Protein AF-A0A920MAQ3-F1 (afdb_monomer)

Secondary structure (DSSP, 8-state):
-GGGHHHHHHHHHHHHHTT---HHHHHHHHHHHHHH-SS-THHHHHHHHHHHH---EE-TT-SSEE-----

Sequence (71 aa):
MNKNRASISNVLQITTKYNIPTPVLSASLNWFNNVTSVDNPSNMIQAQRDYFGRHKVQLIDSSNDINIDWD

pLDDT: mean 94.74, std 4.89, range [66.94, 98.44]

Structure (mmCIF, N/CA/C/O backbone):
data_AF-A0A920MAQ3-F1
#
_entry.id   AF-A0A920MAQ3-F1
#
loop_
_atom_site.group_PDB
_atom_site.id
_atom_site.type_symbol
_atom_site.label_atom_id
_atom_site.label_alt_id
_atom_site.label_comp_id
_atom_site.label_asym_id
_atom_site.label_entity_id
_atom_site.label_seq_id
_atom_site.pdbx_PDB_ins_code
_atom_site.Cartn_x
_atom_site.Cartn_y
_atom_site.Cartn_z
_atom_site.occupancy
_atom_site.B_iso_or_equiv
_atom_site.auth_seq_id
_atom_site.auth_comp_id
_atom_site.auth_asym_id
_atom_site.auth_atom_id
_atom_site.pdbx_PDB_model_num
ATOM 1 N N . MET A 1 1 ? 4.734 -7.470 20.484 1.00 66.94 1 MET A N 1
ATOM 2 C CA . MET A 1 1 ? 3.686 -7.171 19.481 1.00 66.94 1 MET A CA 1
ATOM 3 C C . MET A 1 1 ? 2.780 -8.372 19.194 1.00 66.94 1 MET A C 1
ATOM 5 O O . MET A 1 1 ? 1.579 -8.242 19.375 1.00 66.94 1 MET A O 1
ATOM 9 N N . ASN A 1 2 ? 3.317 -9.549 18.837 1.00 76.00 2 ASN A N 1
ATOM 10 C CA . ASN A 1 2 ? 2.511 -10.714 18.413 1.00 76.00 2 ASN A CA 1
ATOM 11 C C . ASN A 1 2 ? 1.420 -11.145 19.410 1.00 76.00 2 ASN A C 1
ATOM 13 O O . ASN A 1 2 ? 0.288 -11.369 18.999 1.00 76.00 2 ASN A O 1
ATOM 17 N N . LYS A 1 3 ? 1.715 -11.148 20.718 1.00 86.25 3 LYS A N 1
ATOM 18 C CA . LYS A 1 3 ? 0.739 -11.485 21.773 1.00 86.25 3 LYS A CA 1
ATOM 19 C C . LYS A 1 3 ? -0.490 -10.560 21.807 1.00 86.25 3 LYS A C 1
ATOM 21 O O . LYS A 1 3 ? -1.574 -11.008 22.150 1.00 86.25 3 LYS A O 1
ATOM 26 N N . ASN A 1 4 ? -0.332 -9.288 21.431 1.00 90.00 4 ASN A N 1
ATOM 27 C CA . ASN A 1 4 ? -1.372 -8.260 21.570 1.00 90.00 4 ASN A CA 1
ATOM 28 C C . ASN A 1 4 ? -1.973 -7.821 20.221 1.00 90.00 4 ASN A C 1
ATOM 30 O O . ASN A 1 4 ? -2.789 -6.902 20.184 1.00 90.00 4 ASN A O 1
ATOM 34 N N . ARG A 1 5 ? -1.578 -8.452 19.105 1.00 89.38 5 ARG A N 1
ATOM 35 C CA . ARG A 1 5 ? -1.981 -8.047 17.746 1.00 89.38 5 ARG A CA 1
ATOM 36 C C . ARG A 1 5 ? -3.497 -8.091 17.550 1.00 89.38 5 ARG A C 1
ATOM 38 O O . ARG A 1 5 ? -4.062 -7.164 16.968 1.00 89.38 5 ARG A O 1
ATOM 45 N N . ALA A 1 6 ? -4.146 -9.129 18.077 1.00 92.38 6 ALA A N 1
ATOM 46 C CA . ALA A 1 6 ? -5.599 -9.271 18.041 1.00 92.38 6 ALA A CA 1
ATOM 47 C C . ALA A 1 6 ? -6.296 -8.120 18.785 1.00 92.38 6 ALA A C 1
ATOM 49 O O . ALA A 1 6 ? -7.193 -7.484 18.238 1.00 92.38 6 ALA A O 1
ATOM 50 N N . SER A 1 7 ? -5.822 -7.784 19.989 1.00 95.56 7 SER A N 1
ATOM 51 C CA . SER A 1 7 ? -6.389 -6.703 20.800 1.00 95.56 7 SER A CA 1
ATOM 52 C C . SER A 1 7 ? -6.245 -5.336 20.132 1.00 95.56 7 SER A C 1
ATOM 54 O O . SER A 1 7 ? -7.214 -4.586 20.073 1.00 95.56 7 SER A O 1
ATOM 56 N N . ILE A 1 8 ? -5.068 -5.023 19.576 1.00 94.88 8 ILE A N 1
ATOM 57 C CA . ILE A 1 8 ? -4.833 -3.754 18.864 1.00 94.88 8 ILE A CA 1
ATOM 58 C C . ILE A 1 8 ? -5.745 -3.652 17.634 1.00 94.88 8 ILE A C 1
ATOM 60 O O . ILE A 1 8 ? -6.355 -2.611 17.402 1.00 94.88 8 ILE A O 1
ATOM 64 N N . SER A 1 9 ? -5.886 -4.744 16.877 1.00 95.25 9 SER A N 1
ATOM 65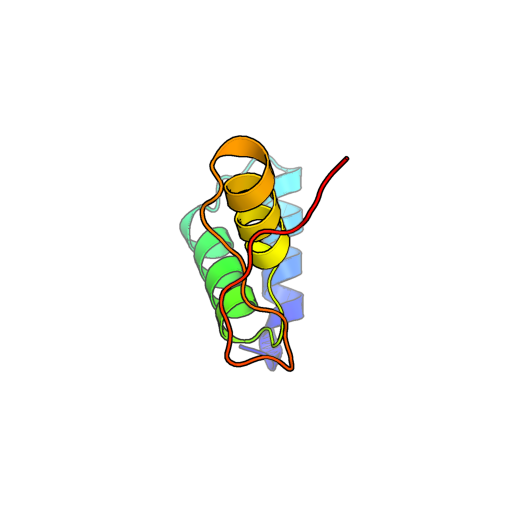 C CA . SER A 1 9 ? -6.763 -4.783 15.700 1.00 95.25 9 SER A CA 1
ATOM 66 C C . SER A 1 9 ? -8.235 -4.594 16.077 1.00 95.25 9 SER A C 1
ATOM 68 O O . SER A 1 9 ? -8.967 -3.928 15.352 1.00 95.25 9 SER A O 1
ATOM 70 N N . ASN A 1 10 ? -8.673 -5.145 17.213 1.00 97.00 10 ASN A N 1
ATOM 71 C CA . ASN A 1 10 ? -10.030 -4.951 17.720 1.00 97.00 10 ASN A CA 1
ATOM 72 C C . ASN A 1 10 ? -10.284 -3.493 18.137 1.00 97.00 10 ASN A C 1
ATOM 74 O O . ASN A 1 10 ? -11.309 -2.920 17.777 1.00 97.00 10 ASN A O 1
ATOM 78 N N . VAL A 1 11 ? -9.332 -2.864 18.838 1.00 97.38 11 VAL A N 1
ATOM 79 C CA . VAL A 1 11 ? -9.425 -1.439 19.200 1.00 97.38 11 VAL A CA 1
ATOM 80 C C . VAL A 1 11 ? -9.564 -0.576 17.947 1.00 97.38 11 VAL A C 1
ATOM 82 O O . VAL A 1 11 ? -10.474 0.243 17.894 1.00 97.38 11 VAL A O 1
ATOM 85 N N . LEU A 1 12 ? -8.730 -0.800 16.924 1.00 97.56 12 LEU A N 1
ATOM 86 C CA . LEU A 1 12 ? -8.798 -0.046 15.668 1.00 97.56 12 LEU A CA 1
ATOM 87 C C . LEU A 1 12 ? -10.129 -0.244 14.925 1.00 97.56 12 LEU A C 1
ATOM 89 O O . LEU A 1 12 ? -10.687 0.720 14.415 1.00 97.56 12 LEU A O 1
ATOM 93 N N . GLN A 1 13 ? -10.680 -1.461 14.901 1.00 97.88 13 GLN A N 1
ATOM 94 C CA . GLN A 1 13 ? -11.996 -1.712 14.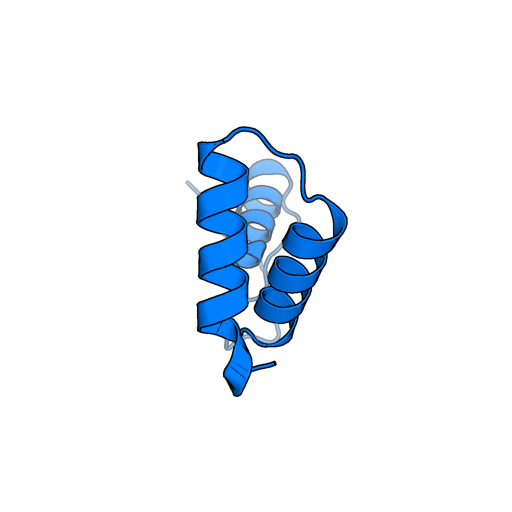299 1.00 97.88 13 GLN A CA 1
ATOM 95 C C . GLN A 1 13 ? -13.110 -0.932 15.006 1.00 97.88 13 GLN A C 1
ATOM 97 O O . GLN A 1 13 ? -13.957 -0.323 14.351 1.00 97.88 13 GLN A O 1
ATOM 102 N N . ILE A 1 14 ? -13.101 -0.928 16.341 1.00 98.31 14 ILE A N 1
ATOM 103 C CA . ILE A 1 14 ? -14.079 -0.192 17.145 1.00 98.31 14 ILE A CA 1
ATOM 104 C C . ILE A 1 14 ? -13.933 1.313 16.902 1.00 98.31 14 ILE A C 1
ATOM 106 O O . ILE A 1 14 ? -14.927 1.978 16.617 1.00 98.31 14 ILE A O 1
ATOM 110 N N . THR A 1 15 ? -12.718 1.860 16.971 1.00 98.19 15 THR A N 1
ATOM 111 C CA . THR A 1 15 ? -12.507 3.304 16.805 1.00 98.19 15 THR A CA 1
ATOM 112 C C . THR A 1 15 ? -12.883 3.769 15.403 1.00 98.19 15 THR A C 1
ATOM 114 O O . THR A 1 15 ? -13.580 4.772 15.280 1.00 98.19 15 THR A O 1
ATOM 117 N N . THR A 1 16 ? -12.549 3.005 14.356 1.00 97.94 16 THR A N 1
ATOM 118 C CA . THR A 1 16 ? -13.004 3.285 12.986 1.00 97.94 16 THR A CA 1
ATOM 119 C C . THR A 1 16 ? -14.528 3.246 12.870 1.00 97.94 16 THR A C 1
ATOM 121 O O . THR A 1 16 ? -15.107 4.168 12.304 1.00 97.94 16 THR A O 1
ATOM 124 N N . LYS A 1 17 ? -15.200 2.239 13.450 1.00 98.44 17 LYS A N 1
ATOM 125 C CA . LYS A 1 17 ? -16.670 2.127 13.419 1.00 98.44 17 LYS A CA 1
ATOM 126 C C . LYS A 1 17 ? -17.373 3.340 14.040 1.00 98.44 17 LYS A C 1
ATOM 128 O O . LYS A 1 17 ? -18.436 3.732 13.569 1.00 98.44 17 LYS A O 1
ATOM 133 N N . TYR A 1 18 ? -16.795 3.918 15.091 1.00 98.44 18 TYR A N 1
ATOM 134 C CA . TYR A 1 18 ? -17.352 5.076 15.795 1.00 98.44 18 TYR A CA 1
ATOM 135 C C . TYR A 1 18 ? -16.749 6.418 15.353 1.00 98.44 18 TYR A C 1
ATOM 137 O O . TYR A 1 18 ? -16.969 7.424 16.021 1.00 98.44 18 TYR A O 1
ATOM 145 N N . ASN A 1 19 ? -16.013 6.460 14.235 1.00 97.94 19 ASN A N 1
ATOM 146 C CA . ASN A 1 19 ? -15.362 7.670 13.716 1.00 97.94 19 ASN A CA 1
ATOM 147 C C . ASN A 1 19 ? -14.422 8.359 14.730 1.00 97.94 19 ASN A C 1
ATOM 149 O O . ASN A 1 19 ? -14.279 9.581 14.732 1.00 97.94 19 ASN A O 1
ATOM 153 N N . ILE A 1 20 ? -13.766 7.581 15.594 1.00 98.38 20 ILE A N 1
ATOM 154 C CA . ILE A 1 20 ? -12.778 8.076 16.555 1.00 98.38 20 ILE A CA 1
ATOM 155 C C . ILE A 1 20 ? -11.392 8.027 15.895 1.00 98.38 20 ILE A C 1
ATOM 157 O O . ILE A 1 20 ? -10.909 6.938 15.568 1.00 98.38 20 ILE A O 1
ATOM 161 N N . PRO A 1 21 ? -10.715 9.173 15.702 1.00 97.31 21 PRO A N 1
ATOM 162 C CA . PRO A 1 21 ? -9.423 9.204 15.035 1.00 97.31 21 PRO A CA 1
ATOM 163 C C . PRO A 1 21 ? -8.323 8.607 15.920 1.00 97.31 21 PRO A C 1
ATOM 165 O O . PRO A 1 21 ? -8.077 9.055 17.037 1.00 97.31 21 PRO A O 1
ATOM 168 N N . THR A 1 22 ? -7.598 7.625 15.383 1.00 97.62 22 THR A N 1
ATOM 169 C CA . THR A 1 22 ? -6.442 6.993 16.040 1.00 97.62 22 THR A CA 1
ATOM 170 C C . THR A 1 22 ? -5.209 6.994 15.126 1.00 97.62 22 THR A C 1
ATOM 172 O O . THR A 1 22 ? -4.728 5.924 14.731 1.00 97.62 22 THR A O 1
ATOM 175 N N . PRO A 1 23 ? -4.688 8.176 14.741 1.00 97.19 23 PRO A N 1
ATOM 176 C CA . PRO A 1 23 ? -3.647 8.291 13.716 1.00 97.19 23 PRO A CA 1
ATOM 177 C C . PRO A 1 23 ? -2.350 7.583 14.119 1.00 97.19 23 PRO A C 1
ATOM 179 O O . PRO A 1 23 ? -1.807 6.802 13.346 1.00 97.19 23 PRO A O 1
ATOM 182 N N . VAL A 1 24 ? -1.892 7.777 15.358 1.00 97.56 24 VAL A N 1
ATOM 183 C CA . VAL A 1 24 ? -0.639 7.170 15.833 1.00 97.56 24 VAL A CA 1
ATOM 184 C C . VAL A 1 24 ? -0.769 5.650 15.937 1.00 97.56 24 VAL A C 1
ATOM 186 O O . VAL A 1 24 ? 0.081 4.929 15.428 1.00 97.56 24 VAL A O 1
ATOM 189 N N . LEU A 1 25 ? -1.859 5.146 16.525 1.00 95.56 25 LEU A N 1
ATOM 190 C CA . LEU A 1 25 ? -2.053 3.704 16.717 1.00 95.56 25 LEU A CA 1
ATOM 191 C C . LEU A 1 25 ? -2.168 2.948 15.383 1.00 95.56 25 LEU A C 1
ATOM 193 O O . LEU A 1 25 ? -1.566 1.886 15.223 1.00 95.56 25 LEU A O 1
ATOM 197 N N . SER A 1 26 ? -2.916 3.503 14.424 1.00 96.44 26 SER A N 1
ATOM 198 C CA . SER A 1 26 ? -3.067 2.912 13.088 1.00 96.44 26 SER A CA 1
ATOM 199 C C . SER A 1 26 ? -1.750 2.938 12.308 1.00 96.44 26 SER A C 1
ATOM 201 O O . SER A 1 26 ? -1.345 1.910 11.764 1.00 96.44 26 SER A O 1
ATOM 203 N N . ALA A 1 27 ? -1.027 4.062 12.328 1.00 97.31 27 ALA A N 1
ATOM 204 C CA . ALA A 1 27 ? 0.281 4.179 11.690 1.00 97.31 27 ALA A CA 1
ATOM 205 C C . ALA A 1 27 ? 1.308 3.204 12.289 1.00 97.31 27 ALA A C 1
ATOM 207 O O . ALA A 1 27 ? 2.007 2.521 11.543 1.00 97.31 27 ALA A O 1
ATOM 208 N N . SER A 1 28 ? 1.370 3.075 13.619 1.00 95.44 28 SER A N 1
ATOM 209 C CA . SER A 1 28 ? 2.288 2.143 14.286 1.00 95.44 28 SER A CA 1
ATOM 210 C C . SER A 1 28 ? 2.008 0.681 13.932 1.00 95.44 28 SER A C 1
ATOM 212 O O . SER A 1 28 ? 2.952 -0.077 13.701 1.00 95.44 28 SER A O 1
ATOM 214 N N . LEU A 1 29 ? 0.735 0.268 13.859 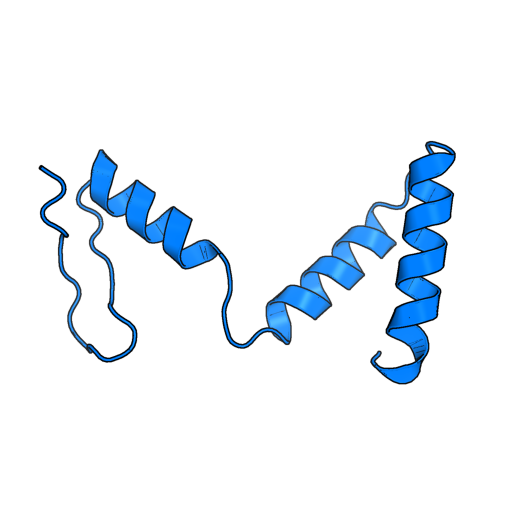1.00 94.38 29 LEU A N 1
ATOM 215 C CA . LEU A 1 29 ? 0.390 -1.096 13.447 1.00 94.38 29 LEU A CA 1
ATOM 216 C C . LEU A 1 29 ? 0.746 -1.341 11.976 1.00 94.38 29 LEU A C 1
ATOM 218 O O . LEU A 1 29 ? 1.324 -2.378 11.659 1.00 94.38 29 LEU A O 1
ATOM 222 N N . ASN A 1 30 ? 0.441 -0.389 11.092 1.00 94.81 30 ASN A N 1
ATOM 223 C CA . ASN A 1 30 ? 0.761 -0.498 9.669 1.00 94.81 30 ASN A CA 1
ATOM 224 C C . ASN A 1 30 ? 2.272 -0.568 9.431 1.00 94.81 30 ASN A C 1
ATOM 226 O O . ASN A 1 30 ? 2.726 -1.412 8.662 1.00 94.81 30 ASN A O 1
ATOM 230 N N . TRP A 1 31 ? 3.057 0.249 10.137 1.00 94.44 31 TRP A N 1
ATOM 231 C CA . TRP A 1 31 ? 4.516 0.185 10.095 1.00 94.44 31 TRP A CA 1
ATOM 232 C C . TRP A 1 31 ? 5.034 -1.182 10.550 1.00 94.44 31 TRP A C 1
ATOM 234 O O . TRP A 1 31 ? 5.830 -1.801 9.848 1.00 94.44 31 TRP A O 1
ATOM 244 N N . PHE A 1 32 ? 4.537 -1.690 11.683 1.00 93.12 32 PHE A N 1
ATOM 245 C CA . PHE A 1 32 ? 4.943 -3.001 12.185 1.00 93.12 32 PHE A CA 1
ATOM 246 C C . PHE A 1 32 ? 4.606 -4.119 11.191 1.00 93.12 32 P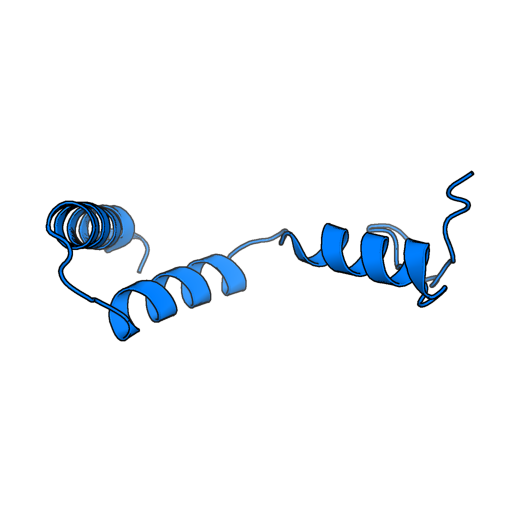HE A C 1
ATOM 248 O O . PHE A 1 32 ? 5.437 -4.991 10.939 1.00 93.12 32 PHE A O 1
ATOM 255 N N . ASN A 1 33 ? 3.407 -4.085 10.604 1.00 92.75 33 ASN A N 1
ATOM 256 C CA . ASN A 1 33 ? 2.999 -5.050 9.588 1.00 92.75 33 ASN A CA 1
ATOM 257 C C . ASN A 1 33 ? 3.925 -4.983 8.372 1.00 92.75 33 ASN A C 1
ATOM 259 O O . ASN A 1 33 ? 4.401 -6.024 7.939 1.00 92.75 33 ASN A O 1
ATOM 263 N N . ASN A 1 34 ? 4.235 -3.786 7.870 1.00 93.94 34 ASN A N 1
ATOM 264 C CA . ASN A 1 34 ? 5.125 -3.616 6.725 1.00 93.94 34 ASN A CA 1
ATOM 265 C C . ASN A 1 34 ? 6.538 -4.166 6.995 1.00 93.94 34 ASN A C 1
ATOM 267 O O . ASN A 1 34 ? 7.049 -4.950 6.209 1.00 93.94 34 ASN A O 1
ATOM 271 N N . VAL A 1 35 ? 7.146 -3.823 8.136 1.00 93.44 35 VAL A N 1
ATOM 272 C CA . VAL A 1 35 ? 8.522 -4.246 8.474 1.00 93.44 35 VAL A CA 1
ATOM 273 C C . VAL A 1 35 ? 8.637 -5.751 8.743 1.00 93.44 35 VAL A C 1
ATOM 275 O O . VAL A 1 35 ? 9.711 -6.322 8.592 1.00 93.44 35 VAL A O 1
ATOM 278 N N . THR A 1 36 ? 7.549 -6.405 9.153 1.00 93.31 36 THR A N 1
ATOM 279 C CA . THR A 1 36 ? 7.537 -7.853 9.430 1.00 93.31 36 THR A CA 1
ATOM 280 C C . THR A 1 36 ? 7.014 -8.701 8.273 1.00 93.31 36 THR A C 1
ATOM 282 O O . THR A 1 36 ? 7.002 -9.926 8.390 1.00 93.31 36 THR A O 1
ATOM 285 N N . SER A 1 37 ? 6.573 -8.083 7.175 1.00 93.50 37 SER A N 1
ATOM 286 C CA . SER A 1 37 ? 6.086 -8.807 6.000 1.00 93.50 37 SER A CA 1
ATOM 287 C C . SER A 1 37 ? 7.256 -9.207 5.109 1.00 93.50 37 SER A C 1
ATOM 289 O O . SER A 1 37 ? 8.165 -8.411 4.890 1.00 93.50 37 SER A O 1
ATOM 291 N N . VAL A 1 38 ? 7.228 -10.441 4.602 1.00 93.38 38 VAL A N 1
ATOM 292 C CA . VAL A 1 38 ? 8.221 -10.930 3.629 1.00 93.38 38 VAL A CA 1
ATOM 293 C C . VAL A 1 38 ? 8.031 -10.226 2.287 1.00 93.38 38 VAL A C 1
ATOM 295 O O . VAL A 1 38 ? 8.996 -9.746 1.703 1.00 93.38 38 VAL A O 1
ATOM 298 N N . ASP A 1 39 ? 6.772 -10.082 1.868 1.00 91.75 39 ASP A N 1
ATOM 299 C CA . ASP A 1 39 ? 6.379 -9.400 0.640 1.00 91.75 39 ASP A CA 1
ATOM 300 C C . ASP A 1 39 ? 5.556 -8.152 0.957 1.00 91.75 39 ASP A C 1
ATOM 302 O O . ASP A 1 39 ? 4.800 -8.107 1.933 1.00 91.75 39 ASP A O 1
ATOM 306 N N . ASN A 1 40 ? 5.671 -7.131 0.111 1.00 91.56 40 ASN A N 1
ATOM 307 C CA . ASN A 1 40 ? 4.892 -5.906 0.231 1.00 91.56 40 ASN A CA 1
ATOM 308 C C . ASN A 1 40 ? 4.331 -5.484 -1.143 1.00 91.56 40 ASN A C 1
ATOM 310 O O . ASN A 1 40 ? 4.897 -5.838 -2.179 1.00 91.56 40 ASN A O 1
ATOM 314 N N . PRO A 1 41 ? 3.237 -4.702 -1.179 1.00 94.44 41 PRO A N 1
ATOM 315 C CA . PRO A 1 41 ? 2.585 -4.307 -2.429 1.00 94.44 41 PRO A CA 1
ATOM 316 C C . PRO A 1 41 ? 3.380 -3.279 -3.258 1.00 94.44 41 PRO A C 1
ATOM 318 O O . PRO A 1 41 ? 2.874 -2.772 -4.260 1.00 94.44 41 PRO A O 1
ATOM 321 N N . SER A 1 42 ? 4.617 -2.936 -2.875 1.00 94.38 42 SER A N 1
ATOM 322 C CA . SER A 1 42 ? 5.446 -1.990 -3.639 1.00 94.38 42 SER A CA 1
ATOM 323 C C . SER A 1 42 ? 5.863 -2.552 -4.996 1.00 94.38 42 SER A C 1
ATOM 325 O O . SER A 1 42 ? 6.209 -1.776 -5.883 1.00 94.38 42 SER A O 1
ATOM 327 N N . ASN A 1 43 ? 5.779 -3.870 -5.205 1.00 94.44 43 ASN A N 1
ATOM 328 C CA . ASN A 1 43 ? 5.937 -4.486 -6.523 1.00 94.44 43 ASN A CA 1
ATOM 329 C C . ASN A 1 43 ? 4.957 -3.901 -7.558 1.00 94.44 43 ASN A C 1
ATOM 331 O O . ASN A 1 43 ? 5.351 -3.636 -8.691 1.00 94.44 43 ASN A O 1
ATOM 335 N N . MET A 1 44 ? 3.715 -3.606 -7.161 1.00 96.69 44 MET A N 1
ATOM 336 C CA . MET A 1 44 ? 2.730 -2.956 -8.029 1.00 96.69 44 MET A CA 1
ATOM 337 C C . MET A 1 44 ? 3.133 -1.516 -8.370 1.00 96.69 44 MET A C 1
ATOM 339 O O . MET A 1 44 ? 2.972 -1.086 -9.507 1.00 96.69 44 MET A O 1
ATOM 343 N N . ILE A 1 45 ? 3.703 -0.776 -7.414 1.00 97.12 45 ILE A N 1
ATOM 344 C CA . ILE A 1 45 ? 4.228 0.575 -7.668 1.00 97.12 45 ILE A CA 1
ATOM 345 C C . ILE A 1 45 ? 5.403 0.507 -8.649 1.00 97.12 45 ILE A C 1
ATOM 347 O O . ILE A 1 45 ? 5.481 1.315 -9.570 1.00 97.12 45 ILE A O 1
ATOM 351 N N . GLN A 1 46 ? 6.302 -0.465 -8.489 1.00 97.12 46 GLN A N 1
ATOM 352 C CA . GLN A 1 46 ? 7.412 -0.671 -9.420 1.00 97.12 46 GLN A CA 1
ATOM 353 C C . GLN A 1 46 ? 6.912 -0.998 -10.831 1.00 97.12 46 GLN A C 1
ATOM 355 O O . GLN A 1 46 ? 7.365 -0.372 -11.786 1.00 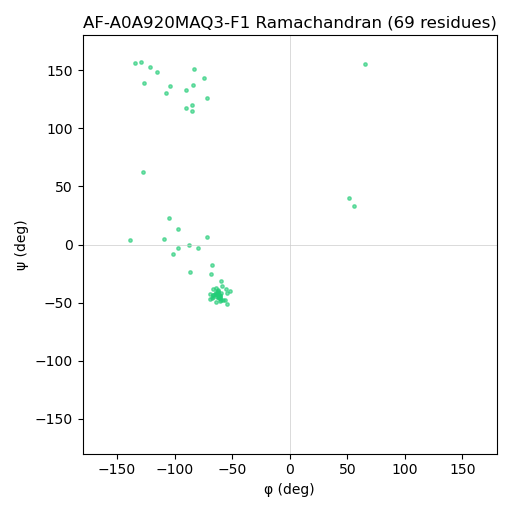97.12 46 GLN A O 1
ATOM 360 N N . ALA A 1 47 ? 5.917 -1.881 -10.952 1.00 96.94 47 ALA A N 1
ATOM 361 C CA . ALA A 1 47 ? 5.236 -2.163 -12.212 1.00 96.94 47 ALA A CA 1
ATOM 362 C C . ALA A 1 47 ? 4.638 -0.895 -12.844 1.00 96.94 47 ALA A C 1
ATOM 364 O O . ALA A 1 47 ? 4.889 -0.614 -14.009 1.00 96.94 47 ALA A O 1
ATOM 365 N N . GLN A 1 48 ? 3.916 -0.078 -12.071 1.00 98.19 48 GLN A N 1
ATOM 366 C CA . GLN A 1 48 ? 3.349 1.184 -12.561 1.00 98.19 48 GLN A CA 1
ATOM 367 C C . GLN A 1 48 ? 4.433 2.159 -13.041 1.00 98.19 48 GLN A C 1
ATOM 369 O O . GLN A 1 48 ? 4.296 2.767 -14.101 1.00 98.19 48 GLN A O 1
ATOM 374 N N . ARG A 1 49 ? 5.527 2.310 -12.286 1.00 98.12 49 ARG A N 1
ATOM 375 C CA . ARG A 1 49 ? 6.651 3.174 -12.678 1.00 98.12 49 ARG A CA 1
ATOM 376 C C . ARG A 1 49 ? 7.300 2.697 -13.975 1.00 98.12 49 ARG A C 1
ATOM 378 O O . ARG A 1 49 ? 7.677 3.523 -14.801 1.00 98.12 49 ARG A O 1
ATOM 385 N N . ASP A 1 50 ? 7.435 1.392 -14.163 1.00 98.44 50 ASP A N 1
ATOM 386 C CA . ASP A 1 50 ? 7.977 0.839 -15.399 1.00 98.44 50 ASP A CA 1
ATOM 387 C C . ASP A 1 50 ? 7.022 1.025 -16.584 1.00 98.44 50 ASP A C 1
ATOM 389 O O . ASP A 1 50 ? 7.433 1.574 -17.605 1.00 98.44 50 ASP A O 1
ATOM 393 N N . TYR A 1 51 ? 5.739 0.707 -16.396 1.00 98.06 51 TYR A N 1
ATOM 394 C CA . TYR A 1 51 ? 4.688 0.872 -17.400 1.00 98.06 51 TYR A CA 1
ATOM 395 C C . TYR A 1 51 ? 4.612 2.310 -17.935 1.00 98.06 51 TYR A C 1
ATOM 397 O O . TYR A 1 51 ? 4.663 2.535 -19.141 1.00 98.06 51 TYR A O 1
ATOM 405 N N . PHE A 1 52 ? 4.535 3.310 -17.049 1.00 97.69 52 PHE A N 1
ATOM 406 C CA . PHE A 1 52 ? 4.358 4.706 -17.469 1.00 97.69 52 PHE A CA 1
ATOM 407 C C . PHE A 1 52 ? 5.667 5.438 -17.791 1.00 97.69 52 PHE A C 1
ATOM 409 O O . PHE A 1 52 ? 5.637 6.449 -18.491 1.00 97.69 52 PHE A O 1
ATOM 416 N N . GLY A 1 53 ? 6.802 4.991 -17.247 1.00 97.00 53 GLY A N 1
ATOM 417 C CA . GLY A 1 53 ? 8.028 5.796 -17.219 1.00 97.00 53 GLY A CA 1
ATOM 418 C C . GLY A 1 53 ? 9.325 5.052 -17.517 1.00 97.00 53 GLY A C 1
ATOM 419 O O . GLY A 1 53 ? 10.384 5.669 -17.428 1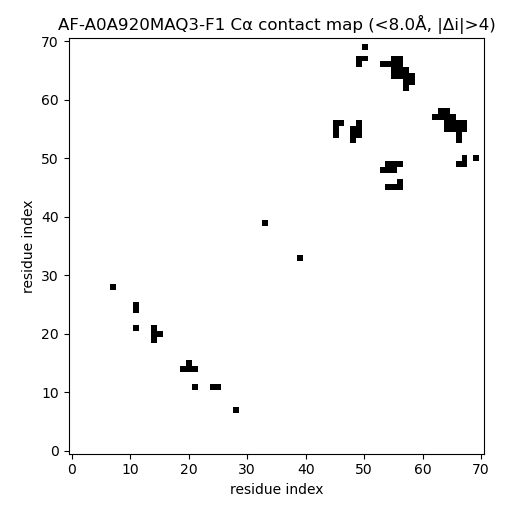.00 97.00 53 GLY A O 1
ATOM 420 N N . ARG A 1 54 ? 9.278 3.758 -17.863 1.00 96.69 54 ARG A N 1
ATOM 421 C CA . ARG A 1 54 ? 10.464 2.932 -18.169 1.00 96.69 54 ARG A CA 1
ATOM 422 C C . ARG A 1 54 ? 11.539 3.001 -17.077 1.00 96.69 54 ARG A C 1
ATOM 424 O O . ARG A 1 54 ? 12.739 3.119 -17.338 1.00 96.69 54 ARG A O 1
ATOM 431 N N . HIS A 1 55 ? 11.080 2.993 -15.826 1.00 97.44 55 HIS A N 1
ATOM 432 C CA . HIS A 1 55 ? 11.924 3.084 -14.635 1.00 97.44 55 HIS A CA 1
ATOM 433 C C . HIS A 1 55 ? 12.601 1.766 -14.247 1.00 97.44 55 HIS A C 1
ATOM 435 O O . HIS A 1 55 ? 13.403 1.781 -13.311 1.00 97.44 55 HIS A O 1
ATOM 441 N N . LYS A 1 56 ? 12.326 0.678 -14.975 1.00 97.50 56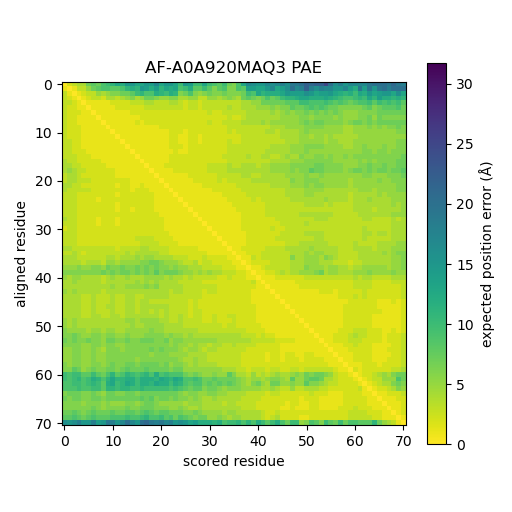 LYS A N 1
ATOM 442 C CA . LYS A 1 56 ? 12.775 -0.685 -14.711 1.00 97.50 56 LYS A CA 1
ATOM 443 C C . LYS A 1 56 ? 12.216 -1.301 -13.425 1.00 97.50 56 LYS A C 1
ATOM 445 O O . LYS A 1 56 ? 11.883 -0.623 -12.450 1.00 97.50 56 LYS A O 1
ATOM 450 N N . VAL A 1 57 ? 12.165 -2.628 -13.419 1.00 97.06 57 VAL A N 1
ATOM 451 C CA . VAL A 1 57 ? 11.856 -3.476 -12.266 1.00 97.06 57 VAL A CA 1
ATOM 452 C C . VAL A 1 57 ? 12.919 -4.559 -12.098 1.00 97.06 57 VAL A C 1
ATOM 454 O O . VAL A 1 57 ? 13.572 -4.957 -13.063 1.00 97.06 57 VAL A O 1
ATOM 457 N N . GLN A 1 58 ? 13.036 -5.075 -10.877 1.00 96.50 58 GLN A N 1
ATOM 458 C CA . GLN A 1 58 ? 13.813 -6.268 -10.563 1.00 96.50 58 GLN A CA 1
ATOM 459 C C . GLN A 1 58 ? 12.846 -7.419 -10.260 1.00 96.50 58 GLN A C 1
ATOM 461 O O . GLN A 1 58 ? 11.911 -7.256 -9.472 1.00 96.50 58 GLN A O 1
ATOM 466 N N . LEU A 1 59 ? 13.052 -8.574 -10.894 1.00 94.56 59 LEU A N 1
ATOM 467 C CA . LEU A 1 59 ? 12.285 -9.791 -10.604 1.00 94.56 59 LEU A CA 1
ATOM 468 C C . LEU A 1 59 ? 12.880 -10.509 -9.385 1.00 94.56 59 LEU A C 1
ATOM 470 O O . LEU A 1 59 ? 14.083 -10.426 -9.161 1.00 94.56 59 LEU A O 1
ATOM 474 N N . ILE A 1 60 ? 12.047 -11.235 -8.632 1.00 92.38 60 ILE A N 1
ATOM 475 C CA . ILE A 1 60 ? 12.407 -11.862 -7.341 1.00 92.38 60 ILE A CA 1
ATOM 476 C C . ILE A 1 60 ? 13.689 -12.713 -7.431 1.00 92.38 60 ILE A C 1
ATOM 478 O O . ILE A 1 60 ? 14.539 -12.624 -6.551 1.00 92.38 60 ILE A O 1
ATOM 482 N N . ASP A 1 61 ? 13.871 -13.452 -8.528 1.00 92.50 61 ASP A N 1
ATOM 483 C CA . ASP A 1 61 ? 15.018 -14.347 -8.742 1.00 92.50 61 ASP A CA 1
ATOM 484 C C . ASP A 1 61 ? 16.053 -13.790 -9.740 1.00 92.50 61 ASP A C 1
ATOM 486 O O . ASP A 1 61 ? 16.798 -14.538 -10.374 1.00 92.50 61 ASP A O 1
ATOM 490 N N . SER A 1 62 ? 16.092 -12.469 -9.931 1.00 93.62 62 SER A N 1
ATOM 491 C CA . SER A 1 62 ? 16.979 -11.808 -10.893 1.00 93.62 62 SER A CA 1
ATOM 492 C C . SER A 1 62 ? 17.804 -10.711 -10.232 1.00 93.62 62 SER A C 1
ATOM 494 O O . SER A 1 62 ? 17.295 -9.908 -9.457 1.00 93.62 62 SER A O 1
ATOM 496 N N . SER A 1 63 ? 19.083 -10.615 -10.593 1.00 93.31 63 SER A N 1
ATOM 497 C CA . SER A 1 63 ? 19.944 -9.478 -10.238 1.00 93.31 63 SER A CA 1
ATOM 498 C C . SER A 1 63 ? 19.876 -8.326 -11.247 1.00 93.31 63 SER A C 1
ATOM 500 O O . SER A 1 63 ? 20.591 -7.341 -11.090 1.00 93.31 63 SER A O 1
ATOM 502 N N . ASN A 1 64 ? 19.081 -8.467 -12.311 1.00 95.12 64 ASN A N 1
ATOM 503 C CA . ASN A 1 64 ? 19.033 -7.514 -13.415 1.00 95.12 64 ASN A CA 1
ATOM 504 C C . ASN A 1 64 ? 17.785 -6.634 -13.340 1.00 95.12 64 ASN A C 1
ATOM 506 O O . ASN A 1 64 ? 16.673 -7.145 -13.188 1.00 95.12 64 ASN A O 1
ATOM 510 N N . ASP A 1 65 ? 17.983 -5.338 -13.578 1.00 96.88 65 ASP A N 1
ATOM 511 C CA . ASP A 1 65 ? 16.906 -4.373 -13.783 1.00 96.88 65 ASP A CA 1
ATOM 512 C C . ASP A 1 65 ? 16.463 -4.374 -15.251 1.00 96.88 65 ASP A C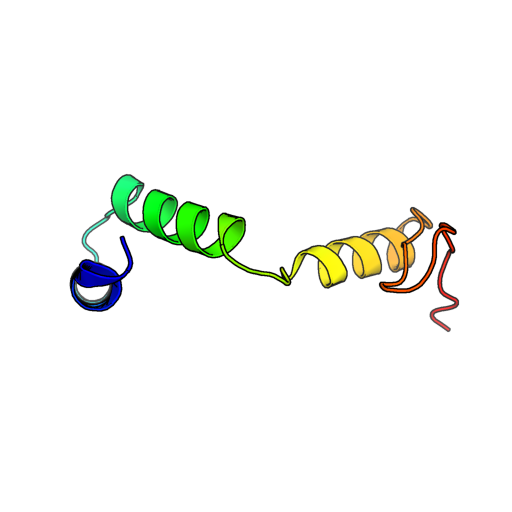 1
ATOM 514 O O . ASP A 1 65 ? 17.245 -4.054 -16.156 1.00 96.88 65 ASP A O 1
ATOM 518 N N . ILE A 1 66 ? 15.191 -4.685 -15.489 1.00 97.25 66 ILE A N 1
ATOM 519 C CA . ILE A 1 66 ? 14.597 -4.796 -16.826 1.00 97.25 66 ILE A CA 1
ATOM 520 C C . ILE A 1 66 ? 13.432 -3.822 -16.990 1.00 97.25 66 ILE A C 1
ATOM 522 O O . ILE A 1 66 ? 12.773 -3.499 -16.012 1.00 97.25 66 ILE A O 1
ATOM 526 N N . ASN A 1 67 ? 13.147 -3.396 -18.222 1.00 97.69 67 ASN A N 1
ATOM 527 C CA . ASN A 1 67 ? 11.814 -2.876 -18.539 1.00 97.69 67 ASN A CA 1
ATOM 528 C C . ASN A 1 67 ? 10.965 -4.058 -19.006 1.00 97.69 67 ASN A C 1
ATOM 530 O O . ASN A 1 67 ? 11.439 -4.843 -19.831 1.00 97.69 67 ASN A O 1
ATOM 534 N N . ILE A 1 68 ? 9.754 -4.183 -18.482 1.00 96.31 68 ILE A N 1
ATOM 535 C CA . ILE A 1 68 ? 8.777 -5.154 -18.964 1.00 96.31 68 ILE A CA 1
ATOM 536 C C . ILE A 1 68 ? 8.220 -4.642 -20.297 1.00 96.31 68 ILE A C 1
ATOM 538 O O . ILE A 1 68 ? 8.078 -3.435 -20.508 1.00 96.31 68 ILE A O 1
ATOM 542 N N . ASP A 1 69 ? 7.958 -5.569 -21.214 1.00 95.94 69 ASP A N 1
ATOM 543 C CA . ASP A 1 69 ? 7.161 -5.280 -22.399 1.00 95.94 69 ASP A CA 1
ATOM 544 C C . ASP A 1 69 ? 5.686 -5.436 -22.022 1.00 95.94 69 ASP A C 1
ATOM 546 O O . ASP A 1 69 ? 5.275 -6.510 -21.577 1.00 95.94 69 ASP A O 1
ATOM 550 N N . TRP A 1 70 ? 4.943 -4.333 -22.063 1.00 94.06 70 TRP A N 1
ATOM 551 C CA . TRP A 1 70 ? 3.591 -4.238 -21.504 1.00 94.06 70 TRP A CA 1
ATOM 552 C C . TRP A 1 70 ? 2.482 -4.335 -22.562 1.00 94.06 70 TRP A C 1
ATOM 554 O O . TRP A 1 70 ? 1.313 -4.397 -22.173 1.00 94.06 70 TRP A O 1
ATOM 564 N N . ASP A 1 71 ? 2.850 -4.326 -23.848 1.00 84.44 71 ASP A N 1
ATOM 565 C CA . ASP A 1 71 ? 1.946 -4.387 -25.007 1.00 84.44 71 ASP A CA 1
ATOM 566 C C . ASP A 1 71 ? 1.560 -5.828 -25.402 1.00 84.44 71 ASP A C 1
ATOM 568 O O . ASP A 1 71 ? 2.380 -6.761 -25.225 1.00 84.44 71 ASP A O 1
#

Radius of gyration: 17.89 Å; Cα contacts (8 Å, |Δi|>4): 39; chains: 1; bounding box: 37×24×47 Å

Foldseek 3Di:
DVVCLVVLVVVVVVCVVVVNDDPPSVVVNVVVCVVPDPDDPCQVVQLVCLVVPVPFDADPPGPDTDRDDPD

Mean predicted aligned error: 3.96 Å

Nearest PDB structures (foldseek):
  7cb5-assembly1_B  TM=9.640E-01  e=5.974E-05  Staphylococcus aureus subsp. aureus str. Newman
  2iyo-assembly1_A  TM=9.570E-01  e=1.194E-04  Lactococcus lactis
  2iz0-assembly1_B  TM=9.597E-01  e=1.809E-04  Lactococcus lactis
  3fwn-assembly1_B  TM=9.537E-01  e=3.373E-04  Escherichia coli K-12
  2w8z-assembly1_B  TM=9.447E-01  e=7.223E-04  Geobacillus stearothermophilus

Solvent-accessible surface area (backbone atoms only — not comparable to full-atom values): 4454 Å² total; per-residue (Å²): 109,82,93,49,47,67,59,55,52,50,51,50,52,53,30,58,75,70,73,46,89,53,69,67,65,52,50,52,52,51,51,52,50,58,77,71,41,94,73,69,76,60,61,58,53,37,50,52,41,20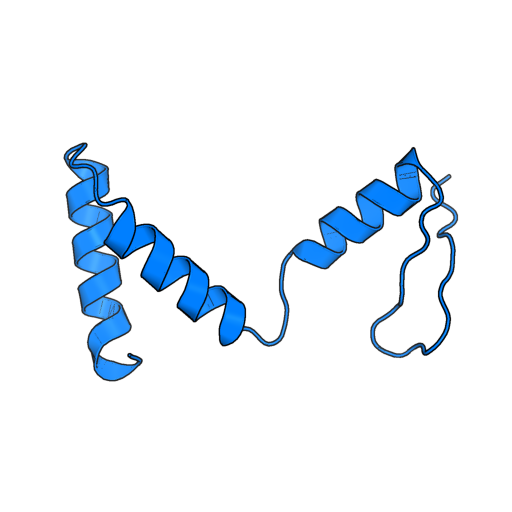,75,79,62,67,66,32,41,67,52,98,94,46,97,54,75,39,68,79,85,88,125